Protein AF-A0A1B6I7D8-F1 (afdb_monomer_lite)

Radius of gyration: 19.88 Å; chains: 1; bounding box: 31×43×68 Å

pLDDT: mean 71.62, std 16.78, range [35.72, 91.25]

Sequence (107 aa):
HPVIIEKCKTPSAVKAKKDAWKIVSEDYSSATGKVVTVVQLNKLLSNMKSNIKIKTDKKQTGNKPIKMKSWETEFHDFLSQGNNPVFSKVPGSISIGTSSNPTTSAT

Structure (mmCIF, N/CA/C/O backbone):
data_AF-A0A1B6I7D8-F1
#
_entry.id   AF-A0A1B6I7D8-F1
#
loop_
_atom_site.group_PDB
_atom_site.id
_atom_site.type_symbol
_atom_site.label_atom_id
_atom_site.label_alt_id
_atom_site.label_comp_id
_atom_site.label_asym_id
_atom_site.label_entity_id
_atom_site.label_seq_id
_atom_site.pdbx_PDB_ins_code
_atom_site.Cartn_x
_atom_site.Cartn_y
_atom_site.Cartn_z
_atom_site.occupancy
_atom_site.B_iso_or_equiv
_atom_site.auth_seq_id
_atom_site.auth_comp_id
_atom_site.auth_asym_id
_atom_site.auth_atom_id
_atom_site.pdbx_PDB_model_num
ATOM 1 N N . HIS A 1 1 ? 9.901 -27.119 10.224 1.00 45.56 1 HIS A N 1
ATOM 2 C CA . HIS A 1 1 ? 10.495 -26.715 8.933 1.00 45.56 1 HIS A CA 1
ATOM 3 C C . HIS A 1 1 ? 10.655 -25.200 8.899 1.00 45.56 1 HIS A C 1
ATOM 5 O O . HIS A 1 1 ? 9.642 -24.517 9.014 1.00 45.56 1 HIS A O 1
ATOM 11 N N . PRO A 1 2 ? 11.879 -24.653 8.818 1.00 52.38 2 PRO A N 1
ATOM 12 C CA . PRO A 1 2 ? 12.065 -23.220 8.608 1.00 52.38 2 PRO A CA 1
ATOM 13 C C . PRO A 1 2 ? 11.577 -22.855 7.199 1.00 52.38 2 PRO A C 1
ATOM 15 O O . PRO A 1 2 ? 12.076 -23.381 6.208 1.00 52.38 2 PRO A O 1
ATOM 18 N N . VAL A 1 3 ? 10.568 -21.988 7.109 1.00 52.28 3 VAL A N 1
ATOM 19 C CA . VAL A 1 3 ? 10.079 -21.457 5.831 1.00 52.28 3 VAL A CA 1
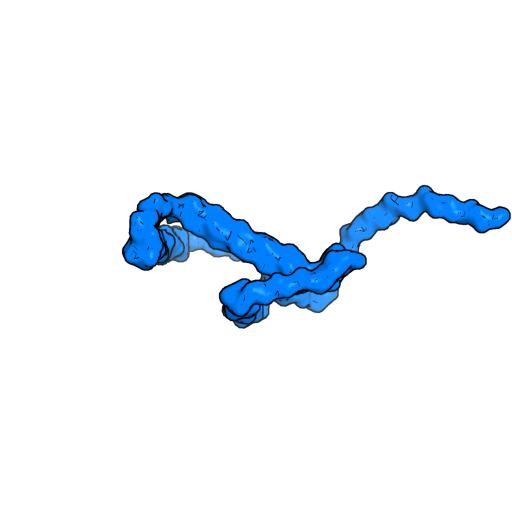ATOM 20 C C . VAL A 1 3 ? 11.070 -20.390 5.370 1.00 52.28 3 VAL A C 1
ATOM 22 O O . VAL A 1 3 ? 11.057 -19.262 5.864 1.00 52.28 3 VAL A O 1
ATOM 25 N N . ILE A 1 4 ? 11.969 -20.756 4.458 1.00 60.03 4 ILE A N 1
ATOM 26 C CA . ILE A 1 4 ? 12.881 -19.808 3.815 1.00 60.03 4 ILE A CA 1
ATOM 27 C C . ILE A 1 4 ? 12.061 -19.026 2.786 1.00 60.03 4 ILE A C 1
ATOM 29 O O . ILE A 1 4 ? 11.674 -19.553 1.748 1.00 60.03 4 ILE A O 1
ATOM 33 N N . ILE A 1 5 ? 11.754 -17.764 3.092 1.00 56.62 5 ILE A N 1
ATOM 34 C CA . ILE A 1 5 ? 11.100 -16.858 2.143 1.00 56.62 5 ILE A CA 1
ATOM 35 C C . ILE A 1 5 ? 12.169 -16.372 1.161 1.00 56.62 5 ILE A C 1
ATOM 37 O O . ILE A 1 5 ? 12.861 -15.381 1.415 1.00 56.62 5 ILE A O 1
ATOM 41 N N . GLU A 1 6 ? 12.325 -17.070 0.038 1.00 56.19 6 GLU A N 1
ATOM 42 C CA . GLU A 1 6 ? 13.188 -16.613 -1.048 1.00 56.19 6 GLU A CA 1
ATOM 43 C C . GLU A 1 6 ? 12.613 -15.340 -1.674 1.00 56.19 6 GLU A C 1
ATOM 45 O O . GLU A 1 6 ? 11.546 -15.319 -2.292 1.00 56.19 6 GLU A O 1
ATOM 50 N N . LYS A 1 7 ? 13.331 -14.227 -1.509 1.00 59.69 7 LYS A N 1
ATOM 51 C CA . LYS A 1 7 ? 12.993 -12.974 -2.184 1.00 59.69 7 LYS A CA 1
ATOM 52 C C . LYS A 1 7 ? 13.370 -13.108 -3.654 1.00 59.69 7 LYS A C 1
ATOM 54 O O . LYS A 1 7 ? 14.507 -12.828 -4.025 1.00 59.69 7 LYS A O 1
ATOM 59 N N . CYS A 1 8 ? 12.412 -13.486 -4.493 1.00 54.91 8 CYS A N 1
ATOM 60 C CA . CYS A 1 8 ? 12.592 -13.468 -5.938 1.00 54.91 8 CYS A CA 1
ATOM 61 C C . CYS A 1 8 ? 12.788 -12.011 -6.408 1.00 54.91 8 CYS A C 1
ATOM 63 O O . CYS A 1 8 ? 11.845 -11.220 -6.464 1.00 54.91 8 CYS A O 1
ATOM 65 N N . LYS A 1 9 ? 14.039 -11.622 -6.683 1.00 66.31 9 LYS A N 1
ATOM 66 C CA . LYS A 1 9 ? 14.416 -10.313 -7.248 1.00 66.31 9 LYS A CA 1
ATOM 67 C C . LYS A 1 9 ? 14.647 -10.432 -8.754 1.00 66.31 9 LYS A C 1
ATOM 69 O O . LYS A 1 9 ? 15.673 -9.991 -9.265 1.00 66.31 9 LYS A O 1
ATOM 74 N N . THR A 1 10 ? 13.723 -11.062 -9.472 1.00 77.88 10 THR A N 1
ATOM 75 C CA . THR A 1 10 ? 13.821 -11.146 -10.931 1.00 77.88 10 THR A CA 1
ATOM 76 C C . THR A 1 10 ? 13.724 -9.736 -11.530 1.00 77.88 10 THR A C 1
ATOM 78 O O . THR A 1 10 ? 12.801 -8.986 -11.193 1.00 77.88 10 THR A O 1
ATOM 81 N N . PRO A 1 11 ? 14.660 -9.330 -12.409 1.00 80.50 11 PRO A N 1
ATOM 82 C CA . PRO A 1 11 ? 14.651 -7.992 -13.006 1.00 80.50 11 PRO A CA 1
ATOM 83 C C . PRO A 1 11 ? 13.332 -7.654 -13.715 1.00 80.50 11 PRO A C 1
ATOM 85 O O . PRO A 1 11 ? 12.867 -6.515 -13.651 1.00 80.50 11 PRO A O 1
ATOM 88 N N . SER A 1 12 ? 12.690 -8.658 -14.323 1.00 83.06 12 SER A N 1
ATOM 89 C CA . SER A 1 12 ? 11.373 -8.544 -14.956 1.00 83.06 12 SER A CA 1
ATOM 90 C C . SER A 1 12 ? 10.277 -8.145 -13.963 1.00 83.06 12 SER A C 1
ATOM 92 O O . SER A 1 12 ? 9.552 -7.183 -14.210 1.00 83.06 12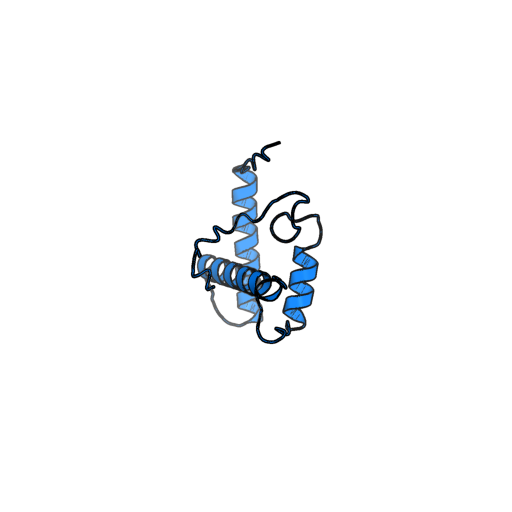 SER A O 1
ATOM 94 N N . ALA A 1 13 ? 10.197 -8.809 -12.808 1.00 80.50 13 ALA A N 1
ATOM 95 C CA . ALA A 1 13 ? 9.216 -8.493 -11.771 1.00 80.50 13 ALA A CA 1
ATOM 96 C C . ALA A 1 13 ? 9.465 -7.113 -11.142 1.00 80.50 13 ALA A C 1
ATOM 98 O O . ALA A 1 13 ? 8.523 -6.379 -10.836 1.00 80.50 13 ALA A O 1
ATOM 99 N N . VAL A 1 14 ? 10.733 -6.719 -10.984 1.00 81.88 14 VAL A N 1
ATOM 100 C CA . VAL A 1 14 ? 11.092 -5.382 -10.486 1.00 81.88 14 VAL A CA 1
ATOM 101 C C . VAL A 1 14 ? 10.645 -4.294 -11.463 1.00 81.88 14 VAL A C 1
ATOM 103 O O . VAL A 1 14 ? 10.124 -3.268 -11.021 1.00 81.88 14 VAL A O 1
ATOM 106 N N . LYS A 1 15 ? 10.821 -4.509 -12.773 1.00 85.31 15 LYS A N 1
ATOM 107 C CA . LYS A 1 15 ? 10.361 -3.577 -13.810 1.00 85.31 15 LYS A CA 1
ATOM 108 C C . LYS A 1 15 ? 8.835 -3.479 -13.829 1.00 85.31 15 LYS A C 1
ATOM 110 O O . LYS A 1 15 ? 8.314 -2.383 -13.656 1.00 85.31 15 LYS A O 1
ATOM 115 N N . ALA A 1 16 ? 8.138 -4.615 -13.891 1.00 86.06 16 ALA A N 1
ATOM 116 C CA . ALA A 1 16 ? 6.675 -4.660 -13.881 1.00 86.06 16 ALA A CA 1
ATOM 117 C C . ALA A 1 16 ? 6.079 -3.930 -12.666 1.00 86.06 16 ALA A C 1
ATOM 119 O O . ALA A 1 16 ? 5.110 -3.184 -12.783 1.00 86.06 16 ALA A O 1
ATOM 120 N N . LYS A 1 17 ? 6.707 -4.072 -11.492 1.00 85.62 17 LYS A N 1
ATOM 121 C CA . LYS A 1 17 ? 6.300 -3.344 -10.287 1.00 85.62 17 LYS A CA 1
ATOM 122 C C . LYS A 1 17 ? 6.466 -1.828 -10.427 1.00 85.62 17 LYS A C 1
ATOM 124 O O . LYS A 1 17 ? 5.614 -1.089 -9.944 1.00 85.62 17 LYS A O 1
ATOM 129 N N . LYS A 1 18 ? 7.563 -1.350 -11.023 1.00 87.31 18 LYS A N 1
ATOM 130 C CA . LYS A 1 18 ? 7.782 0.090 -11.253 1.00 87.31 18 LYS A CA 1
ATOM 131 C C . LYS A 1 18 ? 6.752 0.655 -12.229 1.00 87.31 18 LYS A C 1
ATOM 133 O O . LYS A 1 18 ? 6.203 1.717 -11.955 1.00 87.31 18 LYS A O 1
ATOM 138 N N . ASP A 1 19 ? 6.466 -0.077 -13.300 1.00 89.31 19 ASP A N 1
ATOM 139 C CA . ASP A 1 19 ? 5.487 0.321 -14.313 1.00 89.31 19 ASP A CA 1
ATOM 140 C C . ASP A 1 19 ? 4.078 0.405 -13.700 1.00 89.31 19 ASP A C 1
ATOM 142 O O . ASP A 1 19 ? 3.396 1.417 -13.846 1.00 89.31 19 ASP A O 1
ATOM 146 N N . ALA A 1 20 ? 3.694 -0.585 -12.888 1.00 90.62 20 ALA A N 1
ATOM 147 C CA . ALA A 1 20 ? 2.435 -0.564 -12.142 1.00 90.62 20 ALA A CA 1
ATOM 148 C C . ALA A 1 20 ? 2.325 0.639 -11.187 1.00 90.62 20 ALA A C 1
ATOM 150 O O . ALA A 1 20 ? 1.279 1.278 -11.108 1.00 90.62 20 ALA A O 1
ATOM 151 N N . TRP A 1 21 ? 3.405 0.995 -10.482 1.00 90.19 21 TRP A N 1
ATOM 152 C CA . TRP A 1 21 ? 3.404 2.175 -9.609 1.00 90.19 21 TRP A CA 1
ATOM 153 C C . TRP A 1 21 ? 3.227 3.488 -10.364 1.00 90.19 21 TRP A C 1
ATOM 155 O O . TRP A 1 21 ? 2.667 4.428 -9.802 1.00 90.19 21 TRP A O 1
ATOM 165 N N . LYS A 1 22 ? 3.707 3.563 -11.607 1.00 89.50 22 LYS A N 1
ATOM 166 C CA . LYS A 1 22 ? 3.524 4.743 -12.447 1.00 89.50 22 LYS A CA 1
ATOM 167 C C . LYS A 1 22 ? 2.048 4.931 -12.802 1.00 89.50 22 LYS A C 1
ATOM 169 O O . LYS A 1 22 ? 1.524 6.011 -12.562 1.00 89.50 22 LYS A O 1
ATOM 174 N N . ILE A 1 23 ? 1.382 3.862 -13.240 1.00 91.19 23 ILE A N 1
ATOM 175 C CA . ILE A 1 23 ? -0.056 3.868 -13.563 1.00 91.19 23 ILE A CA 1
ATOM 176 C C . ILE A 1 23 ? -0.870 4.300 -12.337 1.00 91.19 23 ILE A C 1
ATOM 178 O O . ILE A 1 23 ? -1.621 5.266 -12.389 1.00 91.19 23 ILE A O 1
ATOM 182 N N . VAL A 1 24 ? -0.623 3.672 -11.183 1.00 90.12 24 VAL A N 1
ATOM 183 C CA . VAL A 1 24 ? -1.311 4.019 -9.926 1.00 90.12 24 VAL A CA 1
ATOM 184 C C . VAL A 1 24 ? -1.084 5.483 -9.529 1.00 90.12 24 VAL A C 1
ATOM 186 O O . VAL A 1 24 ? -1.971 6.117 -8.961 1.00 90.12 24 VAL A O 1
ATOM 189 N N . SER A 1 25 ? 0.099 6.037 -9.807 1.00 89.38 25 SER A N 1
ATOM 190 C CA . SER A 1 25 ? 0.397 7.444 -9.531 1.00 89.38 25 SER A CA 1
ATOM 191 C C . SER A 1 25 ? -0.396 8.400 -10.422 1.00 89.38 25 SER A C 1
ATOM 193 O O . SER A 1 25 ? -0.824 9.454 -9.945 1.00 89.38 25 SER A O 1
ATOM 195 N N . GLU A 1 26 ? -0.580 8.052 -11.693 1.00 89.31 26 GLU A N 1
ATOM 196 C CA . GLU A 1 26 ? -1.357 8.824 -12.667 1.00 89.31 26 GLU A CA 1
ATOM 197 C C . GLU A 1 26 ? -2.852 8.781 -12.315 1.00 89.31 26 GLU A C 1
ATOM 199 O O . GLU A 1 26 ? -3.491 9.833 -12.207 1.00 89.31 26 GLU A O 1
ATOM 204 N N . ASP A 1 27 ? -3.377 7.595 -12.002 1.00 90.69 27 ASP A N 1
ATOM 205 C CA . ASP A 1 27 ? -4.769 7.400 -11.583 1.00 90.69 27 ASP A CA 1
ATOM 206 C C . ASP A 1 27 ? -5.082 8.160 -10.289 1.00 90.69 27 ASP A C 1
ATOM 208 O O . ASP A 1 27 ? -6.081 8.875 -10.188 1.00 90.69 27 ASP A O 1
ATOM 212 N N . TYR A 1 28 ? -4.193 8.065 -9.295 1.00 89.19 28 TYR A N 1
ATOM 213 C CA . TYR A 1 28 ? -4.352 8.770 -8.026 1.00 89.19 28 TYR A CA 1
ATOM 214 C C . TYR A 1 28 ? -4.352 10.291 -8.213 1.00 89.19 28 TYR A C 1
ATOM 216 O O . TYR A 1 28 ? -5.153 11.001 -7.594 1.00 89.19 28 TYR A O 1
ATOM 224 N N . SER A 1 29 ? -3.459 10.800 -9.065 1.00 89.06 29 SER A N 1
ATOM 225 C CA . SER A 1 29 ? -3.372 12.236 -9.347 1.00 89.06 29 SER A CA 1
ATOM 226 C C . SER A 1 29 ? -4.632 12.730 -10.056 1.00 89.06 29 SER A C 1
ATOM 228 O O . SER A 1 29 ? -5.156 13.781 -9.696 1.00 89.06 29 SER A O 1
ATOM 230 N N . SER A 1 30 ? -5.163 11.936 -10.988 1.00 90.00 30 SER A N 1
ATOM 231 C CA . SER A 1 30 ? -6.404 12.232 -11.710 1.00 90.00 30 SER A CA 1
ATOM 232 C C . SER A 1 30 ? -7.623 12.238 -10.784 1.00 90.00 30 SER A C 1
ATOM 234 O O . SER A 1 30 ? -8.455 13.137 -10.862 1.00 90.00 30 SER A O 1
ATOM 236 N N . ALA A 1 31 ? -7.710 11.280 -9.857 1.00 89.69 31 ALA A N 1
ATOM 237 C CA . ALA A 1 31 ? -8.836 11.161 -8.932 1.00 89.69 31 ALA A CA 1
ATOM 238 C C . ALA A 1 31 ? -8.831 12.216 -7.810 1.00 89.69 31 ALA A C 1
ATOM 240 O O . ALA A 1 31 ? -9.890 12.611 -7.328 1.00 89.69 31 ALA A O 1
ATOM 241 N N . THR A 1 32 ? -7.652 12.652 -7.351 1.00 88.44 32 THR A N 1
ATOM 242 C CA . THR A 1 32 ? -7.528 13.543 -6.179 1.00 88.44 32 THR A CA 1
ATOM 243 C C . THR A 1 32 ? -7.109 14.973 -6.510 1.00 88.44 32 THR A C 1
ATOM 245 O O . THR A 1 32 ? -7.142 15.831 -5.624 1.00 88.44 32 THR A O 1
ATOM 248 N N . GLY A 1 33 ? -6.669 15.235 -7.745 1.00 89.12 33 GLY A N 1
ATOM 249 C CA . GLY A 1 33 ? -6.090 16.512 -8.168 1.00 89.12 33 GLY A CA 1
ATOM 250 C C . GLY A 1 33 ? -4.732 16.829 -7.527 1.00 89.12 33 GLY A C 1
ATOM 251 O O . GLY A 1 33 ? -4.241 17.949 -7.648 1.00 89.12 33 GLY A O 1
ATOM 252 N N . LYS A 1 34 ? -4.121 15.875 -6.809 1.00 87.25 34 LYS A N 1
ATOM 253 C CA . LYS A 1 34 ? -2.853 16.065 -6.093 1.00 87.25 34 LYS A CA 1
ATOM 254 C C . LYS A 1 34 ? -1.738 15.285 -6.763 1.00 87.25 34 LYS A C 1
ATOM 256 O O . LYS A 1 34 ? -1.820 14.068 -6.893 1.00 87.25 34 LYS A O 1
ATOM 261 N N . VAL A 1 35 ? -0.649 15.977 -7.083 1.00 84.00 35 VAL A N 1
ATOM 262 C CA . VAL A 1 35 ? 0.574 15.338 -7.572 1.00 84.00 35 VAL A CA 1
ATOM 263 C C . VAL A 1 35 ? 1.309 14.720 -6.386 1.00 84.00 35 VAL A C 1
ATOM 265 O O . VAL A 1 35 ? 1.776 15.426 -5.491 1.00 84.00 35 VAL A O 1
ATOM 268 N N . VAL A 1 36 ? 1.396 13.392 -6.366 1.00 83.56 36 VAL A N 1
ATOM 269 C CA . VAL A 1 36 ? 2.078 12.634 -5.312 1.00 83.56 36 VAL A CA 1
ATOM 270 C C . VAL A 1 36 ? 3.134 11.741 -5.943 1.00 83.56 36 VAL A C 1
ATOM 272 O O . VAL A 1 36 ? 2.896 11.090 -6.952 1.00 83.56 36 VAL A O 1
ATOM 275 N N . THR A 1 37 ? 4.320 11.700 -5.340 1.00 89.44 37 THR A N 1
ATOM 276 C CA . THR A 1 37 ? 5.405 10.835 -5.815 1.00 89.44 37 THR A CA 1
ATOM 277 C C . THR A 1 37 ? 5.155 9.368 -5.458 1.00 89.44 37 THR A C 1
ATOM 279 O O . THR A 1 37 ? 4.553 9.047 -4.430 1.00 89.44 37 THR A O 1
ATOM 282 N N . VAL A 1 38 ? 5.724 8.449 -6.241 1.00 87.88 38 VAL A N 1
ATOM 283 C CA . VAL A 1 38 ? 5.650 6.998 -5.980 1.00 87.88 38 VAL A CA 1
ATOM 284 C C . VAL A 1 38 ? 6.133 6.631 -4.569 1.00 87.88 38 VAL A C 1
ATOM 286 O O . VAL A 1 38 ? 5.570 5.748 -3.926 1.00 87.88 38 VAL A O 1
ATOM 289 N N . VAL A 1 39 ? 7.150 7.325 -4.046 1.00 89.12 39 VAL A N 1
ATOM 290 C CA . VAL A 1 39 ? 7.673 7.090 -2.687 1.00 89.12 39 VAL A CA 1
ATOM 291 C C . VAL A 1 39 ? 6.628 7.438 -1.627 1.00 89.12 39 VAL A C 1
ATOM 293 O O . VAL A 1 39 ? 6.418 6.674 -0.684 1.00 89.12 39 VAL A O 1
ATOM 296 N N . GLN A 1 40 ? 5.945 8.571 -1.793 1.00 88.81 40 GLN A N 1
ATOM 297 C CA . GLN A 1 40 ? 4.884 9.005 -0.889 1.00 88.81 40 GLN A CA 1
ATOM 298 C C . GLN A 1 40 ? 3.670 8.072 -0.965 1.00 88.81 40 GLN A C 1
ATOM 300 O O . GLN A 1 40 ? 3.144 7.699 0.081 1.00 88.81 40 GLN A O 1
ATOM 305 N N . LEU A 1 41 ? 3.277 7.626 -2.164 1.00 88.56 41 LEU A N 1
ATOM 306 C CA . LEU A 1 41 ? 2.193 6.652 -2.351 1.00 88.56 41 LEU A CA 1
ATOM 307 C C . LEU A 1 41 ? 2.513 5.304 -1.706 1.00 88.56 41 LEU A C 1
ATOM 309 O O . LEU A 1 41 ? 1.686 4.727 -1.003 1.00 88.56 41 LEU A O 1
ATOM 313 N N . ASN A 1 42 ? 3.740 4.821 -1.879 1.00 88.31 42 ASN A N 1
ATOM 314 C CA . ASN A 1 42 ? 4.184 3.585 -1.250 1.00 88.31 42 ASN A CA 1
ATOM 315 C C . ASN A 1 42 ? 4.177 3.706 0.285 1.00 88.31 42 ASN A C 1
ATOM 317 O O . ASN A 1 42 ? 3.703 2.809 0.987 1.00 88.31 42 ASN A O 1
ATOM 321 N N . LYS A 1 43 ? 4.627 4.848 0.821 1.00 91.25 43 LYS A N 1
ATOM 322 C CA . LYS A 1 43 ? 4.558 5.139 2.259 1.00 91.25 43 LYS A CA 1
ATOM 323 C C . LYS A 1 43 ? 3.112 5.199 2.759 1.00 91.25 43 LYS A C 1
ATOM 325 O O . LYS A 1 43 ? 2.814 4.620 3.800 1.00 91.25 43 LYS A O 1
ATOM 330 N N . LEU A 1 44 ? 2.214 5.839 2.010 1.00 89.44 44 LEU A N 1
ATOM 331 C CA . LEU A 1 44 ? 0.788 5.916 2.328 1.00 89.44 44 LEU A CA 1
ATOM 332 C C . LEU A 1 44 ? 0.172 4.514 2.412 1.00 89.44 44 LEU A C 1
ATOM 334 O O . LEU A 1 44 ? -0.404 4.159 3.438 1.00 89.44 44 LEU A O 1
ATOM 338 N N . LEU A 1 45 ? 0.379 3.691 1.381 1.00 88.94 45 LEU A N 1
ATOM 339 C CA . LEU A 1 45 ? -0.108 2.314 1.340 1.00 88.94 45 LEU A CA 1
ATOM 340 C C . LEU A 1 45 ? 0.454 1.475 2.495 1.00 88.94 45 LEU A C 1
ATOM 342 O O . LEU A 1 45 ? -0.268 0.696 3.117 1.00 88.94 45 LEU A O 1
ATOM 346 N N . SER A 1 46 ? 1.742 1.635 2.800 1.00 88.19 46 SER A N 1
ATOM 347 C CA . SER A 1 46 ? 2.394 0.924 3.903 1.00 88.19 46 SER A CA 1
ATOM 348 C C . SER A 1 46 ? 1.793 1.310 5.255 1.00 88.19 46 SER A C 1
ATOM 350 O O . SER A 1 46 ? 1.493 0.436 6.065 1.00 88.19 46 SER A O 1
ATOM 352 N N . ASN A 1 47 ? 1.531 2.599 5.476 1.00 89.19 47 ASN A N 1
ATOM 353 C CA . ASN A 1 47 ? 0.873 3.083 6.687 1.00 89.19 47 ASN A CA 1
ATOM 354 C C . ASN A 1 47 ? -0.564 2.556 6.806 1.00 89.19 47 ASN A C 1
ATOM 356 O O . ASN A 1 47 ? -0.964 2.127 7.886 1.00 89.19 47 ASN A O 1
ATOM 360 N N . MET A 1 48 ? -1.325 2.532 5.705 1.00 86.81 48 MET A N 1
ATOM 361 C CA . MET A 1 48 ? -2.682 1.970 5.684 1.00 86.81 48 MET A CA 1
ATOM 362 C C . MET A 1 48 ? -2.679 0.496 6.103 1.00 86.81 48 MET A C 1
ATOM 364 O O . MET A 1 48 ? -3.459 0.099 6.967 1.00 86.81 48 MET A O 1
ATOM 368 N N . LYS A 1 49 ? -1.752 -0.301 5.555 1.00 85.25 49 LYS A N 1
ATOM 369 C CA . LYS A 1 49 ? -1.587 -1.716 5.919 1.00 85.25 49 LYS A CA 1
ATOM 370 C C . LYS A 1 49 ? -1.228 -1.895 7.394 1.00 85.25 49 LYS A C 1
ATOM 372 O O . LYS A 1 49 ? -1.845 -2.713 8.072 1.00 85.25 49 LYS A O 1
ATOM 377 N N . SER A 1 50 ? -0.264 -1.126 7.900 1.00 84.56 50 SER A N 1
ATOM 378 C CA . SER A 1 50 ? 0.147 -1.183 9.308 1.00 84.56 50 SER A CA 1
ATOM 379 C C . SER A 1 50 ? -0.999 -0.823 10.253 1.00 84.56 50 SER A C 1
ATOM 381 O O . SER A 1 50 ? -1.235 -1.538 11.223 1.00 84.56 50 SER A O 1
ATOM 383 N N . ASN A 1 51 ? -1.764 0.225 9.936 1.00 83.44 51 ASN A N 1
ATOM 384 C CA . ASN A 1 51 ? -2.922 0.628 10.731 1.00 83.44 51 ASN A CA 1
ATOM 385 C C . ASN A 1 51 ? -3.986 -0.472 10.778 1.00 83.44 51 ASN A C 1
ATOM 387 O O . ASN A 1 51 ? -4.493 -0.788 11.851 1.00 83.44 51 ASN A O 1
ATOM 391 N N . ILE A 1 52 ? -4.294 -1.097 9.642 1.00 84.25 52 ILE A N 1
ATOM 392 C CA . ILE A 1 52 ? -5.256 -2.206 9.584 1.00 84.25 52 ILE A CA 1
ATOM 393 C C . ILE A 1 52 ? -4.769 -3.411 10.379 1.00 84.25 52 ILE A C 1
ATOM 395 O O . ILE A 1 52 ? -5.555 -4.015 11.108 1.00 84.25 52 ILE A O 1
ATOM 399 N N . LYS A 1 53 ? -3.476 -3.736 10.294 1.00 78.31 53 LYS A N 1
ATOM 400 C CA . LYS A 1 53 ? -2.882 -4.823 11.074 1.00 78.31 53 LYS A CA 1
ATOM 401 C C . LYS A 1 53 ? -3.051 -4.590 12.578 1.00 78.31 53 LYS A C 1
ATOM 403 O O . LYS A 1 53 ? -3.493 -5.495 13.274 1.00 78.31 53 LYS A O 1
ATOM 408 N N . ILE A 1 54 ? -2.760 -3.377 13.055 1.00 78.19 54 ILE A N 1
ATOM 409 C CA . ILE A 1 54 ? -2.930 -2.997 14.467 1.00 78.19 54 ILE A CA 1
ATOM 410 C C . ILE A 1 54 ? -4.399 -3.127 14.887 1.00 78.19 54 ILE A C 1
ATOM 412 O O . ILE A 1 54 ? -4.696 -3.717 15.919 1.00 78.19 54 ILE A O 1
ATOM 416 N N . LYS A 1 55 ? -5.331 -2.627 14.067 1.00 76.56 55 LYS A N 1
ATOM 417 C CA . LYS A 1 55 ? -6.773 -2.695 14.357 1.00 76.56 55 LYS A CA 1
ATOM 418 C C . LYS A 1 55 ? -7.329 -4.120 14.357 1.00 76.56 55 LYS A C 1
ATOM 420 O O . LYS A 1 55 ? -8.273 -4.402 15.087 1.00 76.56 55 LYS A O 1
ATOM 425 N N . THR A 1 56 ? -6.763 -5.001 13.534 1.00 74.94 56 THR A N 1
ATOM 426 C CA . THR A 1 56 ? -7.221 -6.391 13.402 1.00 74.94 56 THR A CA 1
ATOM 427 C C . THR A 1 56 ? -6.605 -7.315 14.449 1.00 74.94 56 THR A C 1
ATOM 429 O O . THR A 1 56 ? -7.132 -8.405 14.684 1.00 74.94 56 THR A O 1
ATOM 432 N N . ASP A 1 57 ? -5.517 -6.918 15.115 1.00 69.56 57 ASP A N 1
ATOM 433 C CA . ASP A 1 57 ? -4.936 -7.715 16.193 1.00 69.56 57 ASP A CA 1
ATOM 434 C C . ASP A 1 57 ? -5.819 -7.666 17.451 1.00 69.56 57 ASP A C 1
ATOM 436 O O . ASP A 1 57 ? -5.571 -6.946 18.418 1.00 69.56 57 ASP A O 1
ATOM 440 N N . LYS A 1 58 ? -6.876 -8.489 17.427 1.00 55.53 58 LYS A N 1
ATOM 441 C CA . LYS A 1 58 ? -7.901 -8.653 18.470 1.00 55.53 58 LYS A CA 1
ATOM 442 C C . LYS A 1 58 ? -7.329 -8.975 19.859 1.00 55.53 58 LYS A C 1
ATOM 444 O O . LYS A 1 58 ? -8.077 -8.937 20.829 1.00 55.53 58 LYS A O 1
ATOM 449 N N . LYS A 1 59 ? -6.042 -9.335 19.967 1.00 52.66 59 LYS A N 1
ATOM 450 C CA . LYS A 1 59 ? -5.383 -9.701 21.231 1.00 52.66 59 LYS A CA 1
ATOM 451 C C . LYS A 1 59 ? -4.615 -8.552 21.897 1.00 52.66 59 LYS A C 1
ATOM 453 O O . LYS A 1 59 ? -4.232 -8.717 23.049 1.00 52.66 59 LYS A O 1
ATOM 458 N N . GLN A 1 60 ? -4.392 -7.415 21.227 1.00 53.81 60 GLN A N 1
ATOM 459 C CA . GLN A 1 60 ? -3.674 -6.278 21.829 1.00 53.81 60 GLN A CA 1
ATOM 460 C C . GLN A 1 60 ? -4.577 -5.286 22.567 1.00 53.81 60 GLN A C 1
ATOM 462 O O . GLN A 1 60 ? -4.129 -4.631 23.508 1.00 53.81 60 GLN A O 1
ATOM 467 N N . THR A 1 61 ? -5.844 -5.147 22.181 1.00 54.75 61 THR A N 1
ATOM 468 C CA . THR A 1 61 ? -6.711 -4.126 22.776 1.00 54.75 61 THR A CA 1
ATOM 469 C C . THR A 1 61 ? -7.402 -4.647 24.027 1.00 54.75 61 THR A C 1
ATOM 471 O O . THR A 1 61 ? -8.570 -5.025 23.997 1.00 54.75 61 THR A O 1
ATOM 474 N N . GLY A 1 62 ? -6.684 -4.611 25.149 1.00 57.56 62 GLY A N 1
ATOM 475 C CA . GLY A 1 62 ? -7.264 -4.760 26.488 1.00 57.56 62 GLY A CA 1
ATOM 476 C C . GLY A 1 62 ? -8.210 -3.617 26.890 1.00 57.56 62 GLY A C 1
ATOM 477 O O . GLY A 1 62 ? -8.744 -3.639 27.991 1.00 57.56 62 GLY A O 1
ATOM 478 N N . ASN A 1 63 ? -8.434 -2.611 26.034 1.00 59.19 63 ASN A N 1
ATOM 479 C CA . ASN A 1 63 ? -9.328 -1.496 26.330 1.00 59.19 63 ASN A CA 1
ATOM 480 C C . ASN A 1 63 ? -10.016 -0.972 25.051 1.00 59.19 63 ASN A C 1
ATOM 482 O O . ASN A 1 63 ? -9.356 -0.456 24.154 1.00 59.19 63 ASN A O 1
ATOM 486 N N . LYS A 1 64 ? -11.350 -1.103 25.013 1.00 58.38 64 LYS A N 1
ATOM 487 C CA . LYS A 1 64 ? -12.323 -0.721 23.962 1.00 58.38 64 LYS A CA 1
ATOM 488 C C . LYS A 1 64 ? -12.189 -1.399 22.575 1.00 58.38 64 LYS A C 1
ATOM 490 O O . LYS A 1 64 ? -11.113 -1.432 21.987 1.00 58.38 64 LYS A O 1
ATOM 495 N N . PRO A 1 65 ? -13.310 -1.873 21.992 1.00 60.09 65 PRO A N 1
ATOM 496 C CA . PRO A 1 65 ? -13.322 -2.432 20.643 1.00 60.09 65 PRO A CA 1
ATOM 497 C C . PRO A 1 65 ? -13.006 -1.342 19.610 1.00 60.09 65 PRO A C 1
ATOM 499 O O . PRO A 1 65 ? -13.742 -0.358 19.486 1.00 60.09 65 PRO A O 1
ATOM 502 N N . ILE A 1 66 ? -11.923 -1.516 18.850 1.00 68.75 66 ILE A N 1
ATOM 503 C CA . ILE A 1 66 ? -11.611 -0.626 17.730 1.00 68.75 66 ILE A CA 1
ATOM 504 C C . ILE A 1 66 ? -12.552 -0.954 16.567 1.00 68.75 66 ILE A C 1
ATOM 506 O O . ILE A 1 66 ? -12.531 -2.057 16.025 1.00 68.75 66 ILE A O 1
ATOM 510 N N . LYS A 1 67 ? -13.377 0.019 16.168 1.00 74.56 67 LYS A N 1
ATOM 511 C CA . LYS A 1 67 ? -14.244 -0.094 14.989 1.00 74.56 67 LYS A CA 1
ATOM 512 C C . LYS A 1 67 ? -13.443 0.228 13.723 1.00 74.56 67 LYS A C 1
ATOM 514 O O . LYS A 1 67 ? -12.883 1.320 13.606 1.00 74.56 67 LYS A O 1
ATOM 519 N N . MET A 1 68 ? -13.386 -0.718 12.788 1.00 77.44 68 MET A N 1
ATOM 520 C CA . MET A 1 68 ? -12.846 -0.492 11.444 1.00 77.44 68 MET A CA 1
ATOM 521 C C . MET A 1 68 ? -13.871 0.268 10.594 1.00 77.44 68 MET A C 1
ATOM 523 O O . MET A 1 68 ? -15.077 0.076 10.751 1.00 77.44 68 MET A O 1
ATOM 527 N N . LYS A 1 69 ? -13.398 1.158 9.720 1.00 84.81 69 LYS A N 1
ATOM 528 C CA . LYS A 1 69 ? -14.244 1.812 8.707 1.00 84.81 69 LYS A CA 1
ATOM 529 C C . LYS A 1 69 ? -14.585 0.813 7.593 1.00 84.81 69 LYS A C 1
ATOM 531 O O . LYS A 1 69 ? -13.812 -0.111 7.369 1.00 84.81 69 LYS A O 1
ATOM 536 N N . SER A 1 70 ? -15.662 1.041 6.838 1.00 83.69 70 SER A N 1
ATOM 537 C CA . SER A 1 70 ? -16.093 0.128 5.761 1.00 83.69 70 SER A CA 1
ATOM 538 C C . SER A 1 70 ? -14.976 -0.180 4.756 1.00 83.69 70 SER A C 1
ATOM 540 O O . SER A 1 70 ? -14.663 -1.343 4.525 1.00 83.69 70 SER A O 1
ATOM 542 N N . TRP A 1 71 ? -14.263 0.849 4.282 1.00 84.06 71 TRP A N 1
ATOM 543 C CA . TRP A 1 71 ? -13.124 0.657 3.377 1.00 84.06 71 TRP A CA 1
ATOM 544 C C . TRP A 1 71 ? -11.960 -0.121 4.020 1.00 84.06 71 TRP A C 1
ATOM 546 O O . TRP A 1 71 ? -11.225 -0.813 3.324 1.00 84.06 71 TRP A O 1
ATOM 556 N N . GLU A 1 72 ? -11.765 -0.026 5.345 1.00 82.00 72 GLU A N 1
ATOM 557 C CA . GLU A 1 72 ? -10.721 -0.778 6.060 1.00 82.00 72 GLU A CA 1
ATOM 558 C C . GLU A 1 72 ? -11.080 -2.261 6.142 1.00 82.00 72 GLU A C 1
ATOM 560 O O . GLU A 1 72 ? -10.190 -3.105 6.074 1.00 82.00 72 GLU A O 1
ATOM 565 N N . THR A 1 73 ? -12.371 -2.575 6.275 1.00 82.38 73 THR A N 1
ATOM 566 C CA . THR A 1 73 ? -12.890 -3.944 6.254 1.00 82.38 73 THR A CA 1
ATOM 567 C C . THR A 1 73 ? -12.772 -4.558 4.864 1.00 82.38 73 THR A C 1
ATOM 569 O O . THR A 1 73 ? -12.245 -5.659 4.751 1.00 82.38 73 THR A O 1
ATOM 572 N N . GLU A 1 74 ? -13.177 -3.841 3.814 1.00 84.19 74 GLU A N 1
ATOM 573 C CA . GLU A 1 74 ? -13.026 -4.287 2.420 1.00 84.19 74 GLU A CA 1
ATOM 574 C C . GLU A 1 74 ? -11.553 -4.498 2.057 1.00 84.19 74 GLU A C 1
ATOM 576 O O . GLU A 1 74 ? -11.175 -5.518 1.484 1.00 84.19 74 GLU A O 1
ATOM 581 N N . PHE A 1 75 ? -10.687 -3.562 2.454 1.00 83.06 75 PHE A N 1
ATOM 582 C CA . PHE A 1 75 ? -9.258 -3.685 2.197 1.00 83.06 75 PHE A CA 1
ATOM 583 C C . PHE A 1 75 ? -8.619 -4.815 3.015 1.00 83.06 75 PHE A C 1
ATOM 585 O O . PHE A 1 75 ? -7.722 -5.497 2.523 1.00 83.06 75 PHE A O 1
ATOM 592 N N . HIS A 1 76 ? -9.080 -5.056 4.245 1.00 81.19 76 HIS A N 1
ATOM 593 C CA . HIS A 1 76 ? -8.653 -6.211 5.029 1.00 81.19 76 HIS A CA 1
ATOM 594 C C . HIS A 1 76 ? -9.093 -7.531 4.382 1.00 81.19 76 HIS A C 1
ATOM 596 O O . HIS A 1 76 ? -8.277 -8.446 4.282 1.00 81.19 76 HIS A O 1
ATOM 602 N N . ASP A 1 77 ? -10.342 -7.622 3.921 1.00 82.25 77 ASP A N 1
ATOM 603 C CA . ASP A 1 77 ? -10.858 -8.805 3.231 1.00 82.25 77 ASP A CA 1
ATOM 604 C C . ASP A 1 77 ? -10.010 -9.113 1.994 1.00 82.25 77 ASP A C 1
ATOM 606 O O . ASP A 1 77 ? -9.414 -10.188 1.911 1.00 82.25 77 ASP A O 1
ATOM 610 N N . PHE A 1 78 ? -9.797 -8.111 1.136 1.00 81.69 78 PHE A N 1
ATOM 611 C CA . PHE A 1 78 ? -8.929 -8.212 -0.037 1.00 81.69 78 PHE A CA 1
ATOM 612 C C . PHE A 1 78 ? -7.509 -8.697 0.302 1.00 81.69 78 PHE A C 1
ATOM 614 O O . PHE A 1 78 ? -6.939 -9.519 -0.410 1.00 81.69 78 PHE A O 1
ATOM 621 N N . LEU A 1 79 ? -6.916 -8.217 1.401 1.00 75.75 79 LEU A N 1
ATOM 622 C CA . LEU A 1 79 ? -5.570 -8.628 1.820 1.00 75.75 79 LEU A CA 1
ATOM 623 C C . LEU A 1 79 ? -5.511 -10.026 2.448 1.00 75.75 79 LEU A C 1
ATOM 625 O O . LEU A 1 79 ? -4.429 -10.623 2.490 1.00 75.75 79 LEU A O 1
ATOM 629 N N . SER A 1 80 ? -6.638 -10.515 2.963 1.00 72.81 80 SER A N 1
ATOM 630 C CA . SER A 1 80 ? -6.774 -11.842 3.562 1.00 72.81 80 SER A CA 1
ATOM 631 C C . SER A 1 80 ? -7.052 -12.940 2.527 1.00 72.81 80 SER A C 1
ATOM 633 O O . SER A 1 80 ? -6.775 -14.114 2.791 1.00 72.81 80 SER A O 1
ATOM 635 N N . GLN A 1 81 ? -7.510 -12.564 1.329 1.00 69.19 81 GLN A N 1
ATOM 636 C CA . GLN A 1 81 ? -7.661 -13.468 0.191 1.00 69.19 81 GLN A CA 1
ATOM 637 C C . GLN A 1 81 ? -6.285 -14.037 -0.221 1.00 69.19 81 GLN A C 1
ATOM 639 O O . GLN A 1 81 ? -5.315 -13.305 -0.413 1.00 69.19 81 GLN A O 1
ATOM 644 N N . GLY A 1 82 ? -6.181 -15.367 -0.332 1.00 59.31 82 GLY A N 1
ATOM 645 C CA . GLY A 1 82 ? -4.982 -16.046 -0.851 1.00 59.31 82 GLY A CA 1
ATOM 646 C C . GLY A 1 82 ? -3.937 -16.511 0.174 1.00 59.31 82 GLY A C 1
ATOM 647 O O . GLY A 1 82 ? -2.772 -16.652 -0.186 1.00 59.31 82 GLY A O 1
ATOM 648 N N . ASN A 1 83 ? -4.321 -16.796 1.426 1.00 57.47 83 ASN A N 1
ATOM 649 C CA . ASN A 1 83 ? -3.419 -17.378 2.441 1.00 57.47 83 ASN A CA 1
ATOM 650 C C . ASN A 1 83 ? -2.176 -16.499 2.716 1.00 57.47 83 ASN A C 1
ATOM 652 O O . ASN A 1 83 ? -1.045 -16.972 2.828 1.00 57.47 83 ASN A O 1
ATOM 656 N N . ASN A 1 84 ? -2.386 -15.181 2.775 1.00 61.41 84 ASN A N 1
ATOM 657 C CA . ASN A 1 84 ? -1.320 -14.209 2.971 1.00 61.41 84 ASN A CA 1
ATOM 658 C C . ASN A 1 84 ? -0.696 -14.351 4.376 1.00 61.41 84 ASN A C 1
ATOM 660 O O . ASN A 1 84 ? -1.348 -13.969 5.352 1.00 61.41 84 ASN A O 1
ATOM 664 N N . PRO A 1 85 ? 0.578 -14.780 4.509 1.00 61.91 85 PRO A N 1
ATOM 665 C CA . PRO A 1 85 ? 1.209 -15.088 5.800 1.00 61.91 85 PRO A CA 1
ATOM 666 C C . PRO A 1 85 ? 1.361 -13.872 6.726 1.00 61.91 85 PRO A C 1
ATOM 668 O O . PRO A 1 85 ? 1.674 -14.021 7.904 1.00 61.91 85 PRO A O 1
ATOM 671 N N . VAL A 1 86 ? 1.153 -12.657 6.209 1.00 60.75 86 VAL A N 1
ATOM 672 C CA . VAL A 1 86 ? 1.157 -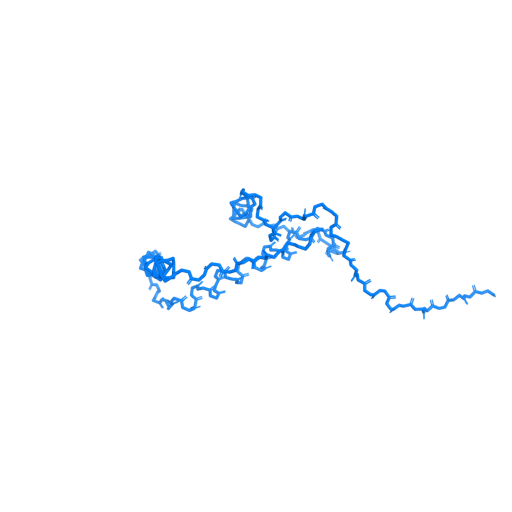11.420 7.003 1.00 60.75 86 VAL A CA 1
ATOM 673 C C . VAL A 1 86 ? -0.138 -11.256 7.812 1.00 60.75 86 VAL A C 1
ATOM 675 O O . VAL A 1 86 ? -0.104 -10.633 8.876 1.00 60.75 86 VAL A O 1
ATOM 678 N N . PHE A 1 87 ? -1.253 -11.818 7.332 1.00 59.22 87 PHE A N 1
ATOM 679 C CA . PHE A 1 87 ? -2.582 -11.733 7.954 1.00 59.22 87 PHE A CA 1
ATOM 680 C C . PHE A 1 87 ? -3.087 -13.093 8.460 1.00 59.22 87 PHE A C 1
ATOM 682 O O . PHE A 1 87 ? -3.755 -13.153 9.492 1.00 59.22 87 PHE A O 1
ATOM 689 N N . SER A 1 88 ? -2.731 -14.195 7.797 1.00 57.91 88 SER A N 1
ATOM 690 C CA . SER A 1 88 ? -2.990 -15.551 8.275 1.00 57.91 88 SER A CA 1
ATOM 691 C C . SER A 1 88 ? -1.933 -15.939 9.310 1.00 57.91 88 SER A C 1
ATOM 693 O O . SER A 1 88 ? -0.748 -16.047 8.988 1.00 57.91 88 SER A O 1
ATOM 695 N N . LYS A 1 89 ? -2.345 -16.174 10.560 1.00 56.47 89 LYS A N 1
ATOM 696 C CA . LYS A 1 89 ? -1.454 -16.769 11.566 1.00 56.47 89 LYS A CA 1
ATOM 697 C C . LYS A 1 8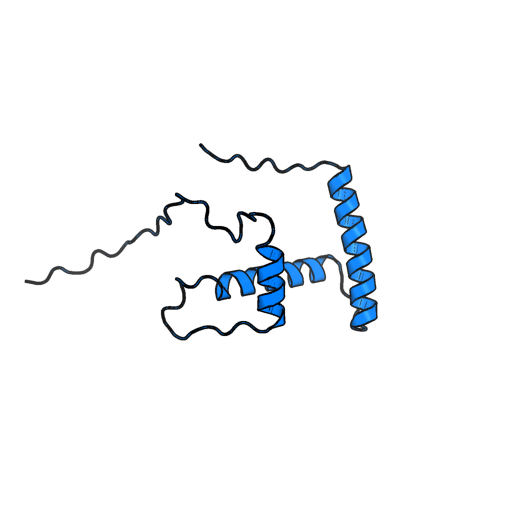9 ? -1.098 -18.179 11.102 1.00 56.47 89 LYS A C 1
ATOM 699 O O . LYS A 1 89 ? -1.996 -18.999 10.934 1.00 56.47 89 LYS A O 1
ATOM 704 N N . VAL A 1 90 ? 0.190 -18.455 10.895 1.00 56.25 90 VAL A N 1
ATOM 705 C CA . VAL A 1 90 ? 0.652 -19.814 10.596 1.00 56.25 90 VAL A CA 1
ATOM 706 C C . VAL A 1 90 ? 0.308 -20.692 11.806 1.00 56.25 90 VAL A C 1
ATOM 708 O O . VAL A 1 90 ? 0.736 -20.366 12.921 1.00 56.25 90 VAL A O 1
ATOM 711 N N . PRO A 1 91 ? -0.470 -21.775 11.638 1.00 45.69 91 PRO A N 1
ATOM 712 C CA . PRO A 1 91 ? -0.742 -22.703 12.728 1.00 45.69 91 PRO A CA 1
ATOM 713 C C . PRO A 1 91 ? 0.587 -23.220 13.301 1.00 45.69 91 PRO A C 1
ATOM 715 O O . PRO A 1 91 ? 1.395 -23.787 12.571 1.00 45.69 91 PRO A O 1
ATOM 718 N N . GLY A 1 92 ? 0.842 -22.975 14.590 1.00 53.03 92 GLY A N 1
ATOM 719 C CA . GLY A 1 92 ? 2.059 -23.421 15.286 1.00 53.03 92 GLY A CA 1
ATOM 720 C C . GLY A 1 92 ? 3.112 -22.345 15.592 1.00 53.03 92 GLY A C 1
ATOM 721 O O . GLY A 1 92 ? 4.086 -22.651 16.275 1.00 53.03 92 GLY A O 1
ATOM 722 N N . SER A 1 93 ? 2.943 -21.084 15.171 1.00 54.22 93 SER A N 1
ATOM 723 C CA . SER A 1 93 ? 3.849 -20.011 15.617 1.00 54.22 93 SER A CA 1
ATOM 724 C C . SER A 1 93 ? 3.542 -19.608 17.068 1.00 54.22 93 SER A C 1
ATOM 726 O O . SER A 1 93 ? 2.551 -18.920 17.332 1.00 54.22 93 SER A O 1
ATOM 728 N N . ILE A 1 94 ? 4.383 -20.028 18.014 1.00 50.94 94 ILE A N 1
ATOM 729 C CA . ILE A 1 94 ? 4.320 -19.593 19.415 1.00 50.94 94 ILE A CA 1
ATOM 730 C C . ILE A 1 94 ? 4.794 -18.137 19.476 1.00 50.94 94 ILE A C 1
ATOM 732 O O . ILE A 1 94 ? 5.935 -17.829 19.136 1.00 50.94 94 ILE A O 1
ATOM 736 N N . SER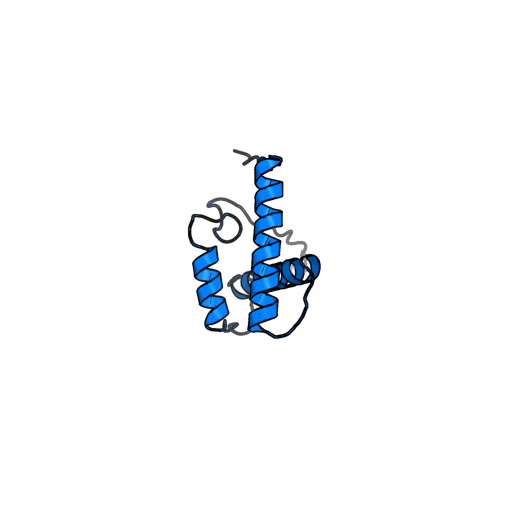 A 1 95 ? 3.918 -17.228 19.906 1.00 52.53 95 SER A N 1
ATOM 737 C CA . SER A 1 95 ? 4.305 -15.853 20.226 1.00 52.53 95 SER A CA 1
ATOM 738 C C . SER A 1 95 ? 5.046 -15.870 21.562 1.00 52.53 95 SER A C 1
ATOM 740 O O . SER A 1 95 ? 4.421 -15.759 22.614 1.00 52.53 95 SER A O 1
ATOM 742 N N . ILE A 1 96 ? 6.364 -16.060 21.532 1.00 51.94 96 ILE A N 1
ATOM 743 C CA . ILE A 1 96 ? 7.210 -15.979 22.726 1.00 51.94 96 ILE A CA 1
ATOM 744 C C . ILE A 1 96 ? 7.362 -14.494 23.072 1.00 51.94 96 ILE A C 1
ATOM 746 O O . ILE A 1 96 ? 8.264 -13.812 22.598 1.00 51.94 96 ILE A O 1
ATOM 750 N N . GLY A 1 97 ? 6.417 -13.970 23.851 1.00 44.00 97 GLY A N 1
ATOM 751 C CA . GLY A 1 97 ? 6.632 -12.746 24.611 1.00 44.00 97 GLY A CA 1
ATOM 752 C C . GLY A 1 97 ? 7.463 -13.099 25.839 1.00 44.00 97 GLY A C 1
ATOM 753 O O . GLY A 1 97 ? 7.079 -13.983 26.602 1.00 44.00 97 GLY A O 1
ATOM 754 N N . THR A 1 98 ? 8.606 -12.448 26.033 1.00 45.78 98 THR A N 1
ATOM 755 C CA . THR A 1 98 ? 9.373 -12.561 27.276 1.00 45.78 98 THR A CA 1
ATOM 756 C C . THR A 1 98 ? 8.552 -11.953 28.411 1.00 45.78 98 THR A C 1
ATOM 758 O O . THR A 1 98 ? 8.489 -10.732 28.550 1.00 45.78 98 THR A O 1
ATOM 761 N N . SER A 1 99 ? 7.906 -12.788 29.224 1.00 46.66 9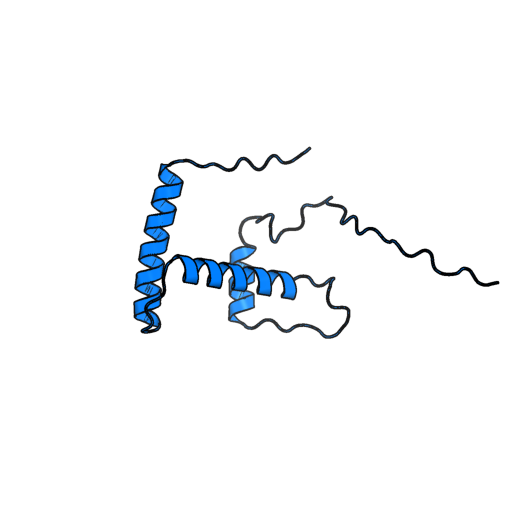9 SER A N 1
ATOM 762 C CA . SER A 1 99 ? 7.357 -12.366 30.510 1.00 46.66 99 SER A CA 1
ATOM 763 C C . SER A 1 99 ? 8.509 -12.172 31.498 1.00 46.66 99 SER A C 1
ATOM 765 O O . SER A 1 99 ? 8.790 -13.042 32.318 1.00 46.66 99 SER A O 1
ATOM 767 N N . SER A 1 100 ? 9.216 -11.046 31.426 1.00 48.31 100 SER A N 1
ATOM 768 C CA . SER A 1 100 ? 10.040 -10.613 32.553 1.00 48.31 100 SER A CA 1
ATOM 769 C C . SER A 1 100 ? 9.139 -9.882 33.543 1.00 48.31 100 SER A C 1
ATOM 771 O O . SER A 1 100 ? 9.017 -8.660 33.496 1.00 48.31 100 SER A O 1
ATOM 773 N N . ASN A 1 101 ? 8.469 -10.640 34.409 1.00 40.12 101 ASN A N 1
ATOM 774 C CA . ASN A 1 101 ? 7.940 -10.088 35.648 1.00 40.12 101 ASN A CA 1
ATOM 775 C C . ASN A 1 101 ? 7.969 -11.153 36.757 1.00 40.12 101 ASN A C 1
ATOM 777 O O . ASN A 1 101 ? 7.009 -11.908 36.892 1.00 40.12 101 ASN A O 1
ATOM 781 N N . PRO A 1 102 ? 9.044 -11.259 37.557 1.00 49.44 102 PRO A N 1
ATOM 782 C CA . PRO A 1 102 ? 8.941 -11.806 38.893 1.00 49.44 102 PRO A CA 1
ATOM 783 C C . PRO A 1 102 ? 8.669 -10.627 39.834 1.00 49.44 102 PRO A C 1
ATOM 785 O O . PRO A 1 102 ? 9.571 -9.880 40.201 1.00 49.44 102 PRO A O 1
ATOM 788 N N . THR A 1 103 ? 7.409 -10.409 40.196 1.00 43.62 103 THR A N 1
ATOM 789 C CA . THR A 1 103 ? 7.063 -9.547 41.330 1.00 43.62 103 THR A CA 1
ATOM 790 C C . THR A 1 103 ? 6.121 -10.319 42.241 1.00 43.62 103 THR A C 1
ATOM 792 O O . THR A 1 103 ? 4.959 -10.537 41.915 1.00 43.62 103 THR A O 1
ATOM 795 N N . THR A 1 104 ? 6.703 -10.703 43.378 1.00 43.41 104 THR A N 1
ATOM 796 C CA . THR A 1 104 ? 6.080 -10.800 44.702 1.00 43.41 104 THR A CA 1
ATOM 797 C C . THR A 1 104 ? 5.108 -11.951 44.947 1.00 43.41 104 THR A C 1
ATOM 799 O O . THR A 1 104 ? 3.900 -11.830 44.766 1.00 43.41 104 THR A O 1
ATOM 802 N N . SER A 1 105 ? 5.646 -13.033 45.514 1.00 35.72 105 SER A N 1
ATOM 803 C CA . SER A 1 105 ? 4.897 -13.930 46.394 1.00 35.72 105 SER A CA 1
ATOM 804 C C . SER A 1 105 ? 4.887 -13.322 47.798 1.00 35.72 105 SER A C 1
ATOM 806 O O . SER A 1 105 ? 5.937 -13.197 48.425 1.00 35.72 105 SER A O 1
ATOM 808 N N . ALA A 1 106 ? 3.710 -12.920 48.267 1.00 37.66 106 ALA A N 1
ATOM 809 C CA . ALA A 1 106 ? 3.431 -12.652 49.670 1.00 37.66 106 ALA A CA 1
ATOM 810 C C . ALA A 1 106 ? 2.752 -13.892 50.260 1.00 37.66 106 ALA A C 1
ATOM 812 O O . ALA A 1 106 ? 1.699 -14.275 49.756 1.00 37.66 106 ALA A O 1
ATOM 813 N N . THR A 1 107 ? 3.330 -14.513 51.289 1.00 36.41 107 THR A N 1
ATOM 814 C CA . THR A 1 107 ? 2.663 -14.899 52.551 1.00 36.41 107 THR A CA 1
ATOM 815 C C . THR A 1 107 ? 3.716 -15.323 53.563 1.00 36.41 107 THR A C 1
ATOM 817 O O . THR A 1 107 ? 4.667 -16.020 53.147 1.00 36.41 107 THR A O 1
#

Organism: NCBI:txid320908

Foldseek 3Di:
DPDDPDDPPDVVVVVVVVVVLVVVQVVVCVVPVDRDDSVRVVVVVVVLVVVLLVLPPPPPPPDDRDDDDPVSVVVLVVCPPPVNCSNDPDPPDDPPDPPPDDDDDDD

Secondary structure (DSSP, 8-state):
----------HHHHHHHHHHHHHHHHHHHHHHS----HHHHHHHHHHHHHHHHHHH-TTT-SSSPPPPPHHHHHHHHHHHTT--TTTSPPTT---------------